Protein AF-A0A4Y7RSH8-F1 (afdb_monomer_lite)

Sequence (122 aa):
LQKGAASARADDTKSLKGTVLDWLVPANGAPLNPPLSRNVKVNHGFNHERTGFLLCPAELDWNDEQIKKQLRGKEIVVAGSNWPIFVYQNEKFDPECPWKGLFRNQLLILAYKHIFTSPSSV

Organism: Coprinellus micaceus (NCBI:txid71717)

Structure (mmCIF, N/CA/C/O backbone):
data_AF-A0A4Y7RSH8-F1
#
_entry.id   AF-A0A4Y7RSH8-F1
#
loop_
_atom_site.group_PDB
_atom_site.id
_atom_site.type_symbol
_atom_site.label_atom_id
_atom_site.label_alt_id
_atom_site.label_comp_id
_atom_site.label_asym_id
_atom_site.label_entity_id
_atom_site.label_seq_id
_atom_site.pdbx_PDB_ins_code
_atom_site.Cartn_x
_atom_site.Cartn_y
_atom_site.Cartn_z
_atom_site.occupancy
_atom_site.B_iso_or_equiv
_atom_site.auth_seq_id
_atom_site.auth_comp_id
_atom_site.auth_asym_id
_atom_site.auth_atom_id
_atom_site.pdbx_PDB_model_num
ATOM 1 N N . LEU A 1 1 ? 30.847 -5.631 1.210 1.00 69.00 1 LEU A N 1
ATOM 2 C CA . LEU A 1 1 ? 29.506 -6.268 1.223 1.00 69.00 1 LEU A CA 1
ATOM 3 C C . LEU A 1 1 ? 28.386 -5.274 1.546 1.00 69.00 1 LEU A C 1
ATOM 5 O O . LEU A 1 1 ? 27.531 -5.077 0.695 1.00 69.00 1 LEU A O 1
ATOM 9 N N . GLN A 1 2 ? 28.421 -4.572 2.688 1.00 86.12 2 GLN A N 1
ATOM 10 C CA . GLN A 1 2 ? 27.353 -3.633 3.095 1.00 86.12 2 GLN A CA 1
ATOM 11 C C . GLN A 1 2 ? 27.052 -2.515 2.075 1.00 86.12 2 GLN A C 1
ATOM 13 O O . GLN A 1 2 ? 25.891 -2.247 1.786 1.00 86.12 2 GLN A O 1
ATOM 18 N N . LYS A 1 3 ? 28.085 -1.913 1.463 1.00 88.62 3 LYS A N 1
ATOM 19 C CA . LYS A 1 3 ? 27.912 -0.853 0.450 1.00 88.62 3 LYS A CA 1
ATOM 20 C C . LYS A 1 3 ? 27.134 -1.330 -0.783 1.00 88.62 3 LYS A C 1
ATOM 22 O O . LYS A 1 3 ? 26.230 -0.637 -1.223 1.00 88.62 3 LYS A O 1
ATOM 27 N N . GLY A 1 4 ? 27.449 -2.520 -1.300 1.00 87.94 4 GLY A N 1
ATOM 28 C CA . GLY A 1 4 ? 26.749 -3.091 -2.457 1.00 87.94 4 GLY A CA 1
ATOM 29 C C . GLY A 1 4 ? 25.278 -3.388 -2.156 1.00 87.94 4 GLY A C 1
ATOM 30 O O . GLY A 1 4 ? 24.411 -3.020 -2.938 1.00 87.94 4 GLY A O 1
ATOM 31 N N . ALA A 1 5 ? 24.989 -3.963 -0.983 1.00 87.50 5 ALA A N 1
ATOM 32 C CA . ALA A 1 5 ? 23.616 -4.220 -0.547 1.00 87.50 5 ALA A CA 1
ATOM 33 C C . ALA A 1 5 ? 22.804 -2.925 -0.358 1.00 87.50 5 ALA A C 1
ATOM 35 O O . ALA A 1 5 ? 21.634 -2.869 -0.728 1.00 87.50 5 ALA A O 1
ATOM 36 N N . ALA A 1 6 ? 23.420 -1.876 0.193 1.00 90.25 6 ALA A N 1
ATOM 37 C CA . ALA A 1 6 ? 22.782 -0.570 0.332 1.00 90.25 6 ALA A CA 1
ATOM 38 C C . ALA A 1 6 ? 22.496 0.082 -1.032 1.00 90.25 6 ALA A C 1
ATOM 40 O O . ALA A 1 6 ? 21.402 0.608 -1.227 1.00 90.25 6 ALA A O 1
ATOM 41 N N . SER A 1 7 ? 23.442 0.010 -1.977 1.00 89.88 7 SER A N 1
ATOM 42 C CA . SER A 1 7 ? 23.257 0.517 -3.343 1.00 89.88 7 SER A CA 1
ATOM 43 C C . SER A 1 7 ? 22.116 -0.196 -4.071 1.00 89.88 7 SER A C 1
ATOM 45 O O . SER A 1 7 ? 21.227 0.482 -4.572 1.00 89.88 7 SER A O 1
ATOM 47 N N . ALA A 1 8 ? 22.074 -1.533 -4.039 1.00 88.19 8 ALA A N 1
ATOM 48 C CA . ALA A 1 8 ? 20.997 -2.303 -4.668 1.00 88.19 8 ALA A CA 1
ATOM 49 C C . ALA A 1 8 ? 19.613 -1.916 -4.113 1.00 88.19 8 ALA A C 1
ATOM 51 O O . ALA A 1 8 ? 18.718 -1.556 -4.869 1.00 88.19 8 ALA A O 1
ATOM 52 N N . ARG A 1 9 ? 19.465 -1.850 -2.779 1.00 88.06 9 ARG A N 1
ATOM 53 C CA . ARG A 1 9 ? 18.206 -1.421 -2.136 1.00 88.06 9 ARG A CA 1
ATOM 54 C C . ARG A 1 9 ? 17.776 -0.013 -2.552 1.00 88.06 9 ARG A C 1
ATOM 56 O O . ARG A 1 9 ? 16.579 0.248 -2.693 1.00 88.06 9 ARG A O 1
ATOM 63 N N . ALA A 1 10 ? 18.731 0.907 -2.690 1.00 89.81 10 ALA A N 1
ATOM 64 C CA . ALA A 1 10 ? 18.450 2.277 -3.103 1.00 89.81 10 ALA A CA 1
ATOM 65 C C . ALA A 1 10 ? 17.946 2.334 -4.553 1.00 89.81 10 ALA A C 1
ATOM 67 O O . ALA A 1 10 ? 16.958 3.022 -4.819 1.00 89.81 10 ALA A O 1
ATOM 68 N N . ASP A 1 11 ? 18.572 1.580 -5.458 1.00 89.88 11 ASP A N 1
ATOM 69 C CA . ASP A 1 11 ? 18.169 1.487 -6.863 1.00 89.88 11 ASP A CA 1
ATOM 70 C C . ASP A 1 11 ? 16.794 0.815 -7.023 1.00 89.88 11 ASP A C 1
ATOM 72 O O . ASP A 1 11 ? 15.926 1.344 -7.730 1.00 89.88 11 ASP A O 1
ATOM 76 N N . ASP A 1 12 ? 16.535 -0.268 -6.283 1.00 89.75 12 ASP A N 1
ATOM 77 C CA . ASP A 1 12 ? 15.233 -0.947 -6.250 1.00 89.75 12 ASP A CA 1
ATOM 78 C C . ASP A 1 12 ? 14.130 0.005 -5.773 1.00 89.75 12 ASP A C 1
ATOM 80 O O . ASP A 1 12 ? 13.115 0.201 -6.443 1.00 89.75 12 ASP A O 1
ATOM 84 N N . THR A 1 13 ? 14.353 0.687 -4.645 1.00 88.56 13 THR A N 1
ATOM 85 C CA . THR A 1 13 ? 13.377 1.635 -4.082 1.00 88.56 13 THR A CA 1
ATOM 86 C C . THR A 1 13 ? 13.121 2.804 -5.035 1.00 88.56 13 THR A C 1
ATOM 88 O O . THR A 1 13 ? 11.982 3.258 -5.188 1.00 88.56 13 THR A O 1
ATOM 91 N N . LYS A 1 14 ? 14.174 3.305 -5.695 1.00 89.00 14 LYS A N 1
ATOM 92 C CA . LYS A 1 14 ? 14.080 4.404 -6.661 1.00 89.00 14 LYS A CA 1
ATOM 93 C C . LYS A 1 14 ? 13.263 4.004 -7.888 1.00 89.00 14 LYS A C 1
ATOM 95 O O . LYS A 1 14 ? 12.422 4.791 -8.322 1.00 89.00 14 LYS A O 1
ATOM 100 N N . SER A 1 15 ? 13.492 2.810 -8.432 1.00 88.94 15 SER A N 1
ATOM 101 C CA . SER A 1 15 ? 12.799 2.328 -9.632 1.00 88.94 15 SER A CA 1
ATOM 102 C C . SER A 1 15 ? 11.347 1.912 -9.352 1.00 88.94 15 SER A C 1
ATOM 104 O O . SER A 1 15 ? 10.459 2.212 -10.154 1.00 88.94 15 SER A O 1
ATOM 106 N N . LEU A 1 16 ? 11.063 1.327 -8.183 1.00 89.62 16 LEU A N 1
ATOM 107 C CA . LEU A 1 16 ? 9.702 0.965 -7.766 1.00 89.62 16 LEU A CA 1
ATOM 108 C C . LEU A 1 16 ? 8.806 2.181 -7.533 1.00 89.62 16 LEU A C 1
ATOM 110 O O . LEU A 1 16 ? 7.625 2.147 -7.872 1.00 89.62 16 LEU A O 1
ATOM 114 N N . LYS A 1 17 ? 9.353 3.272 -6.977 1.00 86.12 17 LYS A N 1
ATOM 115 C CA . LYS A 1 17 ? 8.581 4.471 -6.600 1.00 86.12 17 LYS A CA 1
ATOM 116 C C . LYS A 1 17 ? 7.696 4.999 -7.736 1.00 86.12 17 LYS A C 1
ATOM 118 O O . LYS A 1 17 ? 6.573 5.423 -7.478 1.00 86.12 17 LYS A O 1
ATOM 123 N N . GLY A 1 18 ? 8.222 5.044 -8.959 1.00 85.00 18 GLY A N 1
ATOM 124 C CA . GLY A 1 18 ? 7.481 5.534 -10.123 1.00 85.00 18 GLY A CA 1
ATOM 125 C C . GLY A 1 18 ? 6.537 4.478 -10.685 1.00 85.00 18 GLY A C 1
ATOM 126 O O . GLY A 1 18 ? 5.357 4.753 -10.876 1.00 85.00 18 GLY A O 1
ATOM 127 N N . THR A 1 19 ? 7.065 3.273 -10.891 1.00 89.38 19 THR A N 1
ATOM 128 C CA . THR A 1 19 ? 6.374 2.166 -11.563 1.00 89.38 19 THR A CA 1
ATOM 129 C C . THR A 1 19 ? 5.151 1.685 -10.784 1.00 89.38 19 THR A C 1
ATOM 131 O O . THR A 1 19 ? 4.139 1.338 -11.383 1.00 89.38 19 THR A O 1
ATOM 134 N N . VAL A 1 20 ? 5.184 1.741 -9.445 1.00 90.62 20 VAL A N 1
ATOM 135 C CA . VAL A 1 20 ? 4.038 1.315 -8.630 1.00 90.62 20 VAL A CA 1
ATOM 136 C C . VAL A 1 20 ? 2.778 2.118 -8.947 1.00 90.62 20 VAL A C 1
ATOM 138 O O . VAL A 1 20 ? 1.698 1.544 -8.944 1.00 90.62 20 VAL A O 1
ATOM 141 N N . LEU A 1 21 ? 2.898 3.413 -9.273 1.00 89.94 21 LEU A N 1
ATOM 142 C CA . LEU A 1 21 ? 1.746 4.247 -9.632 1.00 89.94 21 LEU A CA 1
ATOM 143 C C . LEU A 1 21 ? 1.093 3.784 -10.935 1.00 89.94 21 LEU A C 1
ATOM 145 O O . LEU A 1 21 ? -0.128 3.850 -11.047 1.00 89.94 21 LEU A O 1
ATOM 149 N N . ASP A 1 22 ? 1.892 3.279 -11.875 1.00 88.06 22 ASP A N 1
ATOM 150 C CA . ASP A 1 22 ? 1.388 2.716 -13.127 1.00 88.06 22 ASP A CA 1
ATOM 151 C C . ASP A 1 22 ? 0.627 1.412 -12.855 1.00 88.06 22 ASP A C 1
ATOM 153 O O . ASP A 1 22 ? -0.411 1.170 -13.456 1.00 88.06 22 ASP A O 1
ATOM 157 N N . TRP A 1 23 ? 1.077 0.607 -11.886 1.00 90.88 23 TRP A N 1
ATOM 158 C CA . TRP A 1 23 ? 0.387 -0.623 -11.478 1.00 90.88 23 TRP A CA 1
ATOM 159 C C . TRP A 1 23 ? -0.900 -0.380 -10.685 1.00 90.88 23 TRP A C 1
ATOM 161 O O . TRP A 1 23 ? -1.756 -1.263 -10.625 1.00 90.88 23 TRP A O 1
ATOM 171 N N . LEU A 1 24 ? -1.054 0.794 -10.061 1.00 90.19 24 LEU A N 1
ATOM 172 C CA . LEU A 1 24 ? -2.292 1.151 -9.360 1.00 90.19 24 LEU A CA 1
ATOM 173 C C . LEU A 1 24 ? -3.454 1.413 -10.319 1.00 90.19 24 LEU A C 1
ATOM 175 O O . LEU A 1 24 ? -4.607 1.335 -9.887 1.00 90.19 24 LEU A O 1
ATOM 179 N N . VAL A 1 25 ? -3.153 1.734 -11.579 1.00 83.50 25 VAL A N 1
ATOM 180 C CA . VAL A 1 25 ? -4.129 1.921 -12.650 1.00 83.50 25 VAL A CA 1
ATOM 181 C C . VAL A 1 25 ? -4.202 0.617 -13.445 1.00 83.50 25 VAL A C 1
ATOM 183 O O . VAL A 1 25 ? -3.243 0.263 -14.129 1.00 83.50 25 VAL A O 1
ATOM 186 N N . PRO A 1 26 ? -5.314 -0.134 -13.382 1.00 67.88 26 PRO A N 1
ATOM 187 C CA . PRO A 1 26 ? -5.491 -1.293 -14.247 1.00 67.88 26 PRO A CA 1
ATOM 188 C C . PRO A 1 26 ? -5.381 -0.870 -15.717 1.00 67.88 26 PRO A C 1
ATOM 190 O O . PRO A 1 26 ? -5.835 0.216 -16.068 1.00 67.88 26 PRO A O 1
ATOM 193 N N . ALA A 1 27 ? -4.878 -1.744 -16.595 1.00 66.19 27 ALA A N 1
ATOM 194 C CA . ALA A 1 27 ? -4.727 -1.441 -18.027 1.00 66.19 27 ALA A CA 1
ATOM 195 C C . ALA A 1 27 ? -6.030 -0.951 -18.704 1.00 66.19 27 ALA A C 1
ATOM 197 O O . ALA A 1 27 ? -5.972 -0.182 -19.656 1.00 66.19 27 ALA A O 1
ATOM 198 N N . ASN A 1 28 ? -7.191 -1.351 -18.165 1.00 70.25 28 ASN A N 1
ATOM 199 C CA . ASN A 1 28 ? -8.528 -0.948 -18.620 1.00 70.25 28 ASN A CA 1
ATOM 200 C C . ASN A 1 28 ? -9.324 -0.176 -17.544 1.00 70.25 28 ASN A C 1
ATOM 202 O O . ASN A 1 28 ? -10.548 -0.082 -17.621 1.00 70.25 28 ASN A O 1
ATOM 206 N N . GLY A 1 29 ? -8.659 0.290 -16.487 1.00 71.75 29 GLY A N 1
ATOM 207 C CA . GLY A 1 29 ? -9.286 0.994 -15.373 1.00 71.75 29 GLY A CA 1
ATOM 208 C C . GLY A 1 29 ? -9.362 2.500 -15.603 1.00 71.75 29 GLY A C 1
ATOM 209 O O . GLY A 1 29 ? -8.643 3.061 -16.429 1.00 71.75 29 GLY A O 1
ATOM 210 N N . ALA A 1 30 ? -10.217 3.171 -14.831 1.00 79.56 30 ALA A N 1
ATOM 211 C CA . ALA A 1 30 ? -10.191 4.626 -14.770 1.00 79.56 30 ALA A CA 1
ATOM 212 C C . ALA A 1 30 ? -8.834 5.103 -14.208 1.00 79.56 30 ALA A C 1
ATOM 214 O O . ALA A 1 30 ? -8.286 4.457 -13.305 1.00 79.56 30 ALA A O 1
ATOM 215 N N . PRO A 1 31 ? -8.286 6.223 -14.712 1.00 85.00 31 PRO A N 1
ATOM 216 C CA . PRO A 1 31 ? -7.071 6.801 -14.157 1.00 85.00 31 PRO A CA 1
ATOM 217 C C . PRO A 1 31 ? -7.272 7.187 -12.685 1.00 85.00 31 PRO A C 1
ATOM 219 O O . PRO A 1 31 ? -8.396 7.424 -12.236 1.00 85.00 31 PRO A O 1
ATOM 222 N N . LEU A 1 32 ? -6.168 7.288 -11.936 1.00 89.19 32 LEU A N 1
ATOM 223 C CA . LEU A 1 32 ? -6.209 7.818 -10.572 1.00 89.19 32 LEU A CA 1
ATOM 224 C C . LEU A 1 32 ? -6.819 9.220 -10.577 1.00 89.19 32 LEU A C 1
ATOM 226 O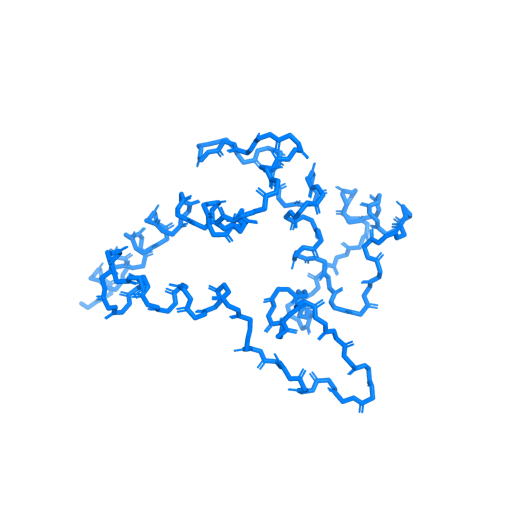 O . LEU A 1 32 ? -6.431 10.072 -11.380 1.00 89.19 32 LEU A O 1
ATOM 230 N N . ASN A 1 33 ? -7.751 9.448 -9.658 1.00 87.06 33 ASN A N 1
ATOM 231 C CA . ASN A 1 33 ? -8.398 10.732 -9.478 1.00 87.06 33 ASN A CA 1
ATOM 232 C C . ASN A 1 33 ? -8.281 11.178 -8.008 1.00 87.06 33 ASN A C 1
ATOM 234 O O . ASN A 1 33 ? -8.864 10.520 -7.142 1.00 87.06 33 ASN A O 1
ATOM 238 N N . PRO A 1 34 ? -7.573 12.286 -7.720 1.00 91.19 34 PRO A N 1
ATOM 239 C CA . PRO A 1 34 ? -6.766 13.078 -8.655 1.00 91.19 34 PRO A CA 1
ATOM 240 C C . PRO A 1 34 ? -5.511 12.320 -9.143 1.00 91.19 34 PRO A C 1
ATOM 242 O O . PRO A 1 34 ? -5.033 11.421 -8.451 1.00 91.19 34 PRO A O 1
ATOM 245 N N . PRO A 1 35 ? -4.917 12.688 -10.294 1.00 90.44 35 PRO A N 1
ATOM 246 C CA . PRO A 1 35 ? -3.664 12.089 -10.743 1.00 90.44 35 PRO A CA 1
ATOM 247 C C . PRO A 1 35 ? -2.545 12.242 -9.703 1.00 90.44 35 PRO A C 1
ATOM 249 O O . PRO A 1 35 ? -2.346 13.319 -9.133 1.00 90.44 35 PRO A O 1
ATOM 252 N N . LEU A 1 36 ? -1.776 11.174 -9.482 1.00 90.81 36 LEU A N 1
ATOM 253 C CA . LEU A 1 36 ? -0.644 11.179 -8.555 1.00 90.81 36 LEU A CA 1
ATOM 254 C C . LEU A 1 36 ? 0.674 11.472 -9.277 1.00 90.81 36 LEU A C 1
ATOM 256 O O . LEU A 1 36 ? 1.014 10.852 -10.284 1.00 90.81 36 LEU A O 1
ATOM 260 N N . SER A 1 37 ? 1.453 12.408 -8.733 1.00 89.19 37 SER A N 1
ATOM 261 C CA . SER A 1 37 ? 2.775 12.737 -9.263 1.00 89.19 37 SER A CA 1
ATOM 262 C C . SER A 1 37 ? 3.816 11.724 -8.796 1.00 89.19 37 SER A C 1
ATOM 264 O O . SER A 1 37 ? 4.005 11.500 -7.604 1.00 89.19 37 SER A O 1
ATOM 266 N N . ARG A 1 38 ? 4.622 11.204 -9.726 1.00 87.50 38 ARG A N 1
ATOM 267 C CA . ARG A 1 38 ? 5.763 10.321 -9.406 1.00 87.50 38 ARG A CA 1
ATOM 268 C C . ARG A 1 38 ? 6.785 10.973 -8.462 1.00 87.50 38 ARG A C 1
ATOM 270 O O . ARG A 1 38 ? 7.525 10.282 -7.755 1.00 87.50 38 ARG A O 1
ATOM 277 N N . ASN A 1 39 ? 6.840 12.306 -8.429 1.00 85.75 39 ASN A N 1
ATOM 278 C CA . ASN A 1 39 ? 7.859 13.058 -7.699 1.00 85.75 39 ASN A CA 1
ATOM 279 C C . ASN A 1 39 ? 7.346 13.747 -6.431 1.00 85.75 39 ASN A C 1
ATOM 281 O O . ASN A 1 39 ? 8.152 13.976 -5.530 1.00 85.75 39 ASN A O 1
ATOM 285 N N . VAL A 1 40 ? 6.039 13.990 -6.304 1.00 85.69 40 VAL A N 1
ATOM 286 C CA . VAL A 1 40 ? 5.448 14.724 -5.175 1.00 85.69 40 VAL A CA 1
ATOM 287 C C . VAL A 1 40 ? 4.585 13.790 -4.331 1.00 85.69 40 VAL A C 1
ATOM 289 O O . VAL A 1 40 ? 3.563 13.311 -4.793 1.00 85.69 40 VAL A O 1
ATOM 292 N N . LYS A 1 41 ? 4.970 13.561 -3.070 1.00 85.75 41 LYS A N 1
ATOM 293 C CA . LYS A 1 41 ? 4.306 12.584 -2.185 1.00 85.75 41 LYS A CA 1
ATOM 294 C C . LYS A 1 41 ? 3.179 13.154 -1.315 1.00 85.75 41 LYS A C 1
ATOM 296 O O . LYS A 1 41 ? 2.553 12.391 -0.590 1.00 85.75 41 LYS A O 1
ATOM 301 N N . VAL A 1 42 ? 2.932 14.467 -1.342 1.00 89.19 42 VAL A N 1
ATOM 302 C CA . VAL A 1 42 ? 1.998 15.132 -0.405 1.00 89.19 42 VAL A CA 1
ATOM 303 C C . VAL A 1 42 ? 0.573 14.575 -0.490 1.00 89.19 42 VAL A C 1
ATOM 305 O O . VAL A 1 42 ? -0.079 14.381 0.532 1.00 89.19 42 VAL A O 1
ATOM 308 N N . ASN A 1 43 ? 0.145 14.219 -1.701 1.00 89.69 43 ASN A N 1
ATOM 309 C CA . ASN A 1 43 ? -1.179 13.668 -1.972 1.00 89.69 43 ASN A CA 1
ATOM 310 C C . ASN A 1 43 ? -1.187 12.132 -1.978 1.00 89.69 43 ASN A C 1
ATOM 312 O O . ASN A 1 43 ? -2.141 11.543 -2.452 1.00 89.69 43 ASN A O 1
ATOM 316 N N . HIS A 1 44 ? -0.122 11.456 -1.536 1.00 91.31 44 HIS A N 1
ATOM 317 C CA . HIS A 1 44 ? -0.061 9.989 -1.524 1.00 91.31 44 HIS A CA 1
ATOM 318 C C . HIS A 1 44 ? -0.532 9.435 -0.173 1.00 91.31 44 HIS A C 1
ATOM 320 O O . HIS A 1 44 ? -0.805 10.172 0.776 1.00 91.31 44 HIS A O 1
ATOM 326 N N . GLY A 1 45 ? -0.582 8.108 -0.068 1.00 93.06 45 GLY A N 1
ATOM 327 C CA . GLY A 1 45 ? -0.970 7.419 1.159 1.00 93.06 45 GLY A CA 1
ATOM 328 C C . GLY A 1 45 ? -2.414 7.738 1.539 1.00 93.06 45 GLY A C 1
ATOM 329 O O . GLY A 1 45 ? -3.273 7.758 0.660 1.00 93.06 45 GLY A O 1
ATOM 330 N N . PHE A 1 46 ? -2.681 8.025 2.816 1.00 94.88 46 PHE A N 1
ATOM 331 C CA . PHE A 1 46 ? -4.039 8.291 3.313 1.00 94.88 46 PHE A CA 1
ATOM 332 C C . PHE A 1 46 ? -4.686 9.573 2.759 1.00 94.88 46 PHE A C 1
ATOM 334 O O . PHE A 1 46 ? -5.897 9.741 2.880 1.00 94.88 46 PHE A O 1
ATOM 341 N N . ASN A 1 47 ? -3.923 10.453 2.102 1.00 94.31 47 ASN A N 1
ATOM 342 C CA . ASN A 1 47 ? -4.446 11.681 1.490 1.00 94.31 47 ASN A CA 1
ATOM 343 C C . ASN A 1 47 ? -5.103 11.466 0.114 1.00 94.31 47 ASN A C 1
ATOM 345 O O . ASN A 1 47 ? -5.641 12.413 -0.449 1.00 94.31 47 ASN A O 1
ATOM 349 N N . HIS A 1 48 ? -5.079 10.248 -0.431 1.00 94.81 48 HIS A N 1
ATOM 350 C CA . HIS A 1 48 ? -5.712 9.918 -1.709 1.00 94.81 48 HIS A CA 1
ATOM 351 C C . HIS A 1 48 ? -6.495 8.617 -1.593 1.00 94.81 48 HIS A C 1
ATOM 353 O O . HIS A 1 48 ? -6.010 7.657 -1.006 1.00 94.81 48 HIS A O 1
ATOM 359 N N . GLU A 1 49 ? -7.681 8.556 -2.201 1.00 94.31 49 GLU A N 1
ATOM 360 C CA . GLU A 1 49 ? -8.622 7.439 -2.032 1.00 94.31 49 GLU A CA 1
ATOM 361 C C . GLU A 1 49 ? -8.005 6.075 -2.370 1.00 94.31 49 GLU A C 1
ATOM 363 O O . GLU A 1 49 ? -7.976 5.193 -1.520 1.00 94.31 49 GLU A O 1
ATOM 368 N N . ARG A 1 50 ? -7.411 5.904 -3.561 1.00 94.12 50 ARG A N 1
ATOM 369 C CA . ARG A 1 50 ? -6.802 4.616 -3.952 1.00 94.12 50 ARG A CA 1
ATOM 370 C C . ARG A 1 50 ? -5.636 4.187 -3.053 1.00 94.12 50 ARG A C 1
ATOM 372 O O . ARG A 1 50 ? -5.611 3.053 -2.593 1.00 94.12 50 ARG A O 1
ATOM 379 N N . THR A 1 51 ? -4.645 5.052 -2.820 1.00 94.88 51 THR A N 1
ATOM 380 C CA . THR A 1 51 ? -3.480 4.695 -1.991 1.00 94.88 51 THR A CA 1
ATOM 381 C C . THR A 1 51 ? -3.835 4.566 -0.517 1.00 94.88 51 THR A C 1
ATOM 383 O O . THR A 1 51 ? -3.231 3.757 0.177 1.00 94.88 51 THR A O 1
ATOM 386 N N . GLY A 1 52 ? -4.802 5.347 -0.044 1.00 95.44 52 GLY A N 1
ATOM 387 C CA . GLY A 1 52 ? -5.297 5.297 1.322 1.00 95.44 52 GLY A CA 1
ATOM 388 C C . GLY A 1 52 ? -6.031 3.995 1.584 1.00 95.44 52 GLY A C 1
ATOM 389 O O . GLY A 1 52 ? -5.674 3.304 2.530 1.00 95.44 52 GLY A O 1
ATOM 390 N N . PHE A 1 53 ?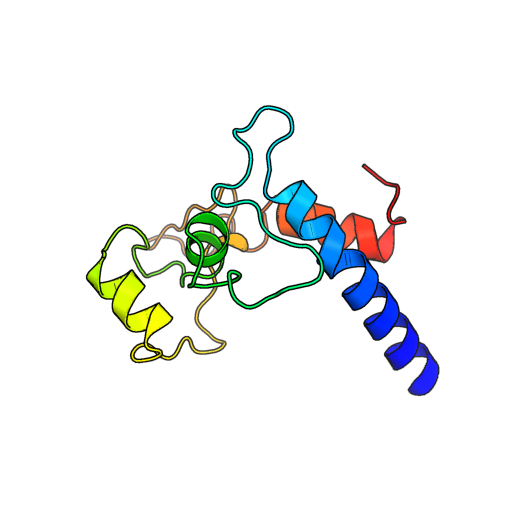 -6.928 3.605 0.672 1.00 96.00 53 PHE A N 1
ATOM 391 C CA . PHE A 1 53 ? -7.568 2.294 0.678 1.00 96.00 53 PHE A CA 1
ATOM 392 C C . PHE A 1 53 ? -6.532 1.173 0.773 1.00 96.00 53 PHE A C 1
ATOM 394 O O . PHE A 1 53 ? -6.584 0.378 1.699 1.00 96.00 53 PHE A O 1
ATOM 401 N N . LEU A 1 54 ? -5.534 1.159 -0.119 1.00 95.94 54 LEU A N 1
ATOM 402 C CA . LEU A 1 54 ? -4.512 0.107 -0.161 1.00 95.94 54 LEU A CA 1
ATOM 403 C C . LEU A 1 54 ? -3.664 0.009 1.114 1.00 95.94 54 LEU A C 1
ATOM 405 O O . LEU A 1 54 ? -3.252 -1.090 1.480 1.00 95.94 54 LEU A O 1
ATOM 409 N N . LEU A 1 55 ? -3.380 1.138 1.766 1.00 95.75 55 LEU A N 1
ATOM 410 C CA . LEU A 1 55 ? -2.607 1.190 3.009 1.00 95.75 55 LEU A CA 1
ATOM 411 C C . LEU A 1 55 ? -3.460 1.018 4.268 1.00 95.75 55 LEU A C 1
ATOM 413 O O . LEU A 1 55 ? -2.895 0.860 5.350 1.00 95.75 55 LEU A O 1
ATOM 417 N N . CYS A 1 56 ? -4.786 1.086 4.151 1.00 96.81 56 CYS A N 1
ATOM 418 C CA . CYS A 1 56 ? -5.682 0.893 5.277 1.00 96.81 56 CYS A CA 1
ATOM 419 C C . CYS A 1 56 ? -5.453 -0.507 5.862 1.00 96.81 56 CYS A C 1
ATOM 421 O O . CYS A 1 56 ? -5.372 -1.471 5.088 1.00 96.81 56 CYS A O 1
ATOM 423 N N . PRO A 1 57 ? -5.323 -0.638 7.195 1.00 96.56 57 PRO A N 1
ATOM 424 C CA . PRO A 1 57 ? -5.344 -1.937 7.853 1.00 96.56 57 PRO A CA 1
ATOM 425 C C . PRO A 1 57 ? -6.527 -2.766 7.369 1.00 96.56 57 PRO A C 1
ATOM 427 O O . PRO A 1 57 ? -7.631 -2.243 7.225 1.00 96.56 57 PRO A O 1
ATOM 430 N N . ALA A 1 58 ? -6.284 -4.045 7.118 1.00 96.06 58 ALA A N 1
ATOM 431 C CA . ALA A 1 58 ? -7.269 -4.967 6.574 1.00 96.06 58 ALA A CA 1
ATOM 432 C C . ALA A 1 58 ? -8.494 -5.148 7.488 1.00 96.06 58 ALA A C 1
ATOM 434 O O . ALA A 1 58 ? -9.574 -5.490 7.014 1.00 96.06 58 ALA A O 1
ATOM 435 N N . GLU A 1 59 ? -8.325 -4.896 8.786 1.00 94.56 59 GLU A N 1
ATOM 436 C CA . GLU A 1 59 ? -9.371 -4.975 9.803 1.00 94.56 59 GLU A CA 1
ATOM 437 C C . GLU A 1 59 ? -10.230 -3.701 9.906 1.00 94.56 59 GLU A C 1
ATOM 439 O O . GLU A 1 59 ? -11.208 -3.687 10.651 1.00 94.56 59 GLU A O 1
ATOM 444 N N . LEU A 1 60 ? -9.872 -2.625 9.195 1.00 95.69 60 LEU A N 1
ATOM 445 C CA . LEU A 1 60 ? -10.604 -1.358 9.194 1.00 95.69 60 LEU A CA 1
ATOM 446 C C . LEU A 1 60 ? -11.328 -1.145 7.861 1.00 95.69 60 LEU A C 1
ATOM 448 O O . LEU A 1 60 ? -10.812 -1.484 6.796 1.00 95.69 60 LEU A O 1
ATOM 452 N N . ASP A 1 61 ? -12.505 -0.519 7.912 1.00 95.38 61 ASP A N 1
ATOM 453 C CA . ASP A 1 61 ? -13.248 -0.160 6.705 1.00 95.38 61 ASP A CA 1
ATOM 454 C C . ASP A 1 61 ? -12.819 1.221 6.207 1.00 95.38 61 ASP A C 1
ATOM 456 O O . ASP A 1 61 ? -13.121 2.248 6.814 1.00 95.38 61 ASP A O 1
ATOM 460 N N . TRP A 1 62 ? -12.129 1.254 5.067 1.00 96.00 62 TRP A N 1
ATOM 461 C CA . TRP A 1 62 ? -11.761 2.514 4.426 1.00 96.00 62 TRP A CA 1
ATOM 462 C C . TRP A 1 62 ? -12.982 3.330 3.992 1.00 96.00 62 TRP A C 1
ATOM 464 O O . TRP A 1 62 ? -12.844 4.533 3.836 1.00 96.00 62 TRP A O 1
ATOM 474 N N . ASN A 1 63 ? -14.162 2.739 3.775 1.00 96.12 63 ASN A N 1
ATOM 475 C CA . ASN A 1 63 ? -15.356 3.501 3.391 1.00 96.12 63 ASN A CA 1
ATOM 476 C C . ASN A 1 63 ? -15.962 4.293 4.556 1.00 96.12 63 ASN A C 1
ATOM 478 O O . ASN A 1 63 ? -16.766 5.193 4.314 1.00 96.12 63 ASN A O 1
ATOM 482 N N . ASP A 1 64 ? -15.559 4.005 5.795 1.00 97.31 64 ASP A N 1
ATOM 483 C CA . ASP A 1 64 ? -15.945 4.791 6.958 1.00 97.31 64 ASP A CA 1
ATOM 484 C C . ASP A 1 64 ? -15.174 6.124 6.977 1.00 97.31 64 ASP A C 1
ATOM 486 O O . ASP A 1 64 ? -13.953 6.187 7.156 1.00 97.31 64 ASP A O 1
ATOM 490 N N . GLU A 1 65 ? -15.903 7.228 6.805 1.00 96.88 65 GLU A N 1
ATOM 491 C CA . GLU A 1 65 ? -15.346 8.583 6.809 1.00 96.88 65 GLU A CA 1
ATOM 492 C C . GLU A 1 65 ? -14.660 8.945 8.137 1.00 96.88 65 GLU A C 1
ATOM 494 O O . GLU A 1 65 ? -13.689 9.712 8.144 1.00 96.88 65 GLU A O 1
ATOM 499 N N . GLN A 1 66 ? -15.103 8.374 9.261 1.00 97.50 66 GLN A N 1
ATOM 500 C CA . GLN A 1 66 ? -14.435 8.556 10.545 1.00 97.50 66 GLN A CA 1
ATOM 501 C C . GLN A 1 66 ? -13.064 7.876 10.537 1.00 97.50 66 GLN A C 1
ATOM 503 O O . GLN A 1 66 ? -12.076 8.513 10.911 1.00 97.50 66 GLN A O 1
ATOM 508 N N . ILE A 1 67 ? -12.973 6.639 10.040 1.00 97.12 67 ILE A N 1
ATOM 509 C CA . ILE A 1 67 ? -11.701 5.918 9.895 1.00 97.12 67 ILE A CA 1
ATOM 510 C C . ILE A 1 67 ? -10.752 6.676 8.965 1.00 97.12 67 ILE A C 1
ATOM 512 O O . ILE A 1 67 ? -9.596 6.912 9.330 1.00 97.12 67 ILE A O 1
ATOM 516 N N . LYS A 1 68 ? -11.229 7.147 7.803 1.00 96.62 68 LYS A N 1
ATOM 517 C CA . LYS A 1 68 ? -10.413 7.971 6.893 1.00 96.62 68 LYS A CA 1
ATOM 518 C C . LYS A 1 68 ? -9.866 9.207 7.598 1.00 96.62 68 LYS A C 1
ATOM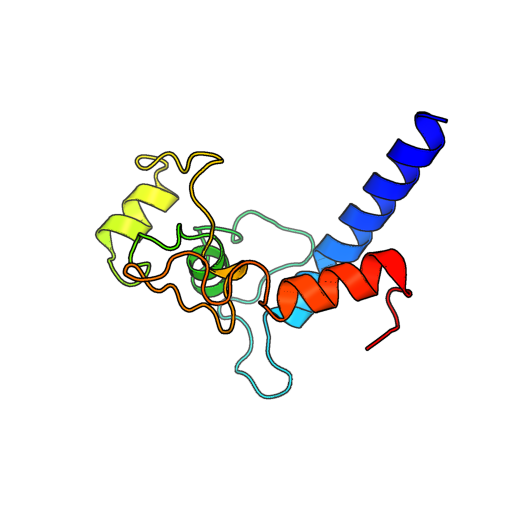 520 O O . LYS A 1 68 ? -8.676 9.510 7.481 1.00 96.62 68 LYS A O 1
ATOM 525 N N . LYS A 1 69 ? -10.720 9.935 8.326 1.00 97.06 69 LYS A N 1
ATOM 526 C CA . LYS A 1 69 ? -10.330 11.152 9.047 1.00 97.06 69 LYS A CA 1
ATOM 527 C C . LYS A 1 69 ? -9.294 10.850 10.126 1.00 97.06 69 LYS A C 1
ATOM 529 O O . LYS A 1 69 ? -8.292 11.556 10.199 1.00 97.06 69 LYS A O 1
ATOM 534 N N . GLN A 1 70 ? -9.492 9.790 10.903 1.00 97.00 70 GLN A N 1
ATOM 535 C CA . GLN A 1 70 ? -8.580 9.385 11.970 1.00 97.00 70 GLN A CA 1
ATOM 536 C C . GLN A 1 70 ? -7.221 8.921 11.432 1.00 97.00 70 GLN A C 1
ATOM 538 O O . GLN A 1 70 ? -6.186 9.296 11.983 1.00 97.00 70 GLN A O 1
ATOM 543 N N . LEU A 1 71 ? -7.190 8.174 10.323 1.00 96.06 71 LEU A N 1
ATOM 544 C CA . LEU A 1 71 ? -5.945 7.769 9.657 1.00 96.06 71 LEU A CA 1
ATOM 545 C C . LEU A 1 71 ? -5.197 8.973 9.063 1.00 96.06 71 LEU A C 1
ATOM 547 O O . LEU A 1 71 ? -3.984 9.099 9.243 1.00 96.06 71 LEU A O 1
ATOM 551 N N . ARG A 1 72 ? -5.906 9.902 8.405 1.00 94.88 72 ARG A N 1
ATOM 552 C CA . ARG A 1 72 ? -5.327 11.159 7.881 1.00 94.88 72 ARG A CA 1
ATOM 553 C C . ARG A 1 72 ? -4.798 12.055 9.005 1.00 94.88 72 ARG A C 1
ATOM 555 O O . ARG A 1 72 ? -3.716 12.626 8.879 1.00 94.88 72 ARG A O 1
ATOM 562 N N . GLY A 1 73 ? -5.547 12.145 10.103 1.00 94.69 73 GLY A N 1
ATOM 563 C CA . GLY A 1 73 ? -5.201 12.898 11.309 1.00 94.69 73 GLY A CA 1
ATOM 564 C C . GLY A 1 73 ? -4.125 12.243 12.177 1.00 94.69 73 GLY A C 1
ATOM 565 O O . GLY A 1 73 ? -3.616 12.893 13.085 1.00 94.69 73 GLY A O 1
ATOM 566 N N . LYS A 1 74 ? -3.737 10.992 11.875 1.00 91.94 74 LYS A N 1
ATOM 567 C CA . LYS A 1 74 ? -2.810 10.167 12.672 1.00 91.94 74 LYS A CA 1
ATOM 568 C C . LYS A 1 74 ? -3.304 9.895 14.100 1.00 91.94 74 LYS A C 1
ATOM 570 O O . LYS A 1 74 ? -2.498 9.677 14.999 1.00 91.94 74 LYS A O 1
ATOM 575 N N . GLU A 1 75 ? -4.619 9.904 14.298 1.00 95.31 75 GLU A N 1
ATOM 576 C CA . GLU A 1 75 ? -5.267 9.511 15.554 1.00 95.31 75 GLU A CA 1
ATOM 577 C C . GLU A 1 75 ? -5.226 7.986 15.722 1.00 95.31 75 GLU A C 1
ATOM 579 O O . GLU A 1 75 ? -4.964 7.480 16.811 1.00 95.31 75 GLU A O 1
ATOM 584 N N . ILE A 1 76 ? -5.408 7.251 14.618 1.00 93.12 76 ILE A N 1
ATOM 585 C CA . ILE A 1 76 ? -5.124 5.816 14.553 1.00 93.12 76 ILE A CA 1
ATOM 586 C C . ILE A 1 76 ? -3.649 5.633 14.195 1.00 93.12 76 ILE A C 1
ATOM 588 O O . ILE A 1 76 ? -3.199 6.015 13.111 1.00 93.12 76 ILE A O 1
ATOM 592 N N . VAL A 1 77 ? -2.901 4.999 15.097 1.00 88.94 77 VAL A N 1
ATOM 593 C CA . VAL A 1 77 ? -1.526 4.563 14.841 1.00 88.94 77 VAL A CA 1
ATOM 594 C C . VAL A 1 77 ? -1.563 3.131 14.318 1.00 88.94 77 VAL A C 1
ATOM 596 O O . VAL A 1 77 ? -1.832 2.195 15.065 1.00 88.94 77 VAL A O 1
ATOM 599 N N . VAL A 1 78 ? -1.285 2.962 13.027 1.00 88.25 78 VAL A N 1
ATOM 600 C CA . VAL A 1 78 ? -1.171 1.640 12.400 1.00 88.25 78 VAL A CA 1
ATOM 601 C C . VAL A 1 78 ? 0.127 0.980 12.867 1.00 88.25 78 VAL A C 1
ATOM 603 O O . VAL A 1 78 ? 1.218 1.453 12.540 1.00 88.25 78 VAL A O 1
ATOM 606 N N . ALA A 1 79 ? 0.023 -0.092 13.655 1.00 88.25 79 ALA A N 1
ATOM 607 C CA . ALA A 1 79 ? 1.184 -0.839 14.122 1.00 88.25 79 ALA A CA 1
ATOM 608 C C . ALA A 1 79 ? 1.738 -1.744 13.011 1.00 88.25 79 ALA A C 1
ATOM 610 O O . ALA A 1 79 ? 1.031 -2.120 12.082 1.00 88.25 79 ALA A O 1
ATOM 611 N N . GLY A 1 80 ? 3.003 -2.163 13.129 1.00 85.25 80 GLY A N 1
ATOM 612 C CA . GLY A 1 80 ? 3.620 -3.082 12.160 1.00 85.25 80 GLY A CA 1
ATOM 613 C C . GLY A 1 80 ? 2.971 -4.472 12.101 1.00 85.25 80 GLY A C 1
ATOM 614 O O . GLY A 1 80 ? 3.215 -5.214 11.157 1.00 85.25 80 GLY A O 1
ATOM 615 N N . SER A 1 81 ? 2.149 -4.822 13.094 1.00 87.69 81 SER A N 1
ATOM 616 C CA . SER A 1 81 ? 1.329 -6.037 13.111 1.00 87.69 81 SER A CA 1
ATOM 617 C C . SER A 1 81 ? 0.040 -5.915 12.296 1.00 87.69 81 SER A C 1
ATOM 619 O O . SER A 1 81 ? -0.577 -6.934 12.007 1.00 87.69 81 SER A O 1
ATOM 621 N N . ASN A 1 82 ? -0.387 -4.696 11.952 1.00 91.00 82 ASN A N 1
ATOM 622 C CA . ASN A 1 82 ? -1.576 -4.464 11.144 1.00 91.00 82 ASN A CA 1
ATOM 623 C C . ASN A 1 82 ? -1.207 -4.551 9.668 1.00 91.00 82 ASN A C 1
ATOM 625 O O . ASN A 1 82 ? -0.485 -3.702 9.136 1.00 91.00 82 ASN A O 1
ATOM 629 N N . TRP A 1 83 ? -1.711 -5.581 8.998 1.00 94.94 83 TRP A N 1
ATOM 630 C CA . TRP A 1 83 ? -1.447 -5.751 7.581 1.00 94.94 83 TRP A CA 1
ATOM 631 C C . TRP A 1 83 ? -2.309 -4.792 6.760 1.00 94.94 83 TRP A C 1
ATOM 633 O O . TRP A 1 83 ? -3.525 -4.762 6.939 1.00 94.94 83 TRP A O 1
ATOM 643 N N . PRO A 1 84 ? -1.718 -4.025 5.833 1.00 96.81 84 PRO A N 1
ATOM 644 C CA . PRO A 1 84 ? -2.492 -3.191 4.928 1.00 96.81 84 PRO A CA 1
ATOM 645 C C . PRO A 1 84 ? -3.215 -4.059 3.890 1.00 96.81 84 PRO A C 1
ATOM 647 O O . PRO A 1 84 ? -2.669 -5.066 3.438 1.00 96.81 84 PRO A O 1
ATOM 650 N N . ILE A 1 85 ? -4.414 -3.669 3.457 1.00 97.19 85 ILE A N 1
ATOM 651 C CA . ILE A 1 85 ? -5.262 -4.504 2.586 1.00 97.19 85 ILE A CA 1
ATOM 652 C C . ILE A 1 85 ? -4.579 -4.920 1.271 1.00 97.19 85 ILE A C 1
ATOM 654 O O . ILE A 1 85 ? -4.873 -5.990 0.734 1.00 97.19 85 ILE A O 1
ATOM 658 N N . PHE A 1 86 ? -3.616 -4.133 0.766 1.00 96.19 86 PHE A N 1
ATOM 659 C CA . PHE A 1 86 ? -2.901 -4.459 -0.471 1.00 96.19 86 PHE A CA 1
ATOM 660 C C . PHE A 1 86 ? -2.103 -5.764 -0.402 1.00 96.19 86 PHE A C 1
ATOM 662 O O . PHE A 1 86 ? -1.726 -6.268 -1.453 1.00 96.19 86 PHE A O 1
ATOM 669 N N . VAL A 1 87 ? -1.813 -6.327 0.777 1.00 96.88 87 VAL A N 1
ATOM 670 C CA . VAL A 1 87 ? -1.119 -7.625 0.839 1.00 96.88 87 VAL A CA 1
ATOM 671 C C . VAL A 1 87 ? -2.043 -8.791 0.491 1.00 96.88 87 VAL A C 1
ATOM 673 O O . VAL A 1 87 ? -1.564 -9.861 0.115 1.00 96.88 87 VAL A O 1
ATOM 676 N N . TYR A 1 88 ? -3.357 -8.591 0.579 1.00 97.38 88 TYR A N 1
ATOM 677 C CA . TYR A 1 88 ? -4.353 -9.626 0.353 1.00 97.38 88 TYR A CA 1
ATOM 678 C C . TYR A 1 88 ? -4.752 -9.740 -1.116 1.00 97.38 88 TYR A C 1
ATOM 680 O O . TYR A 1 88 ? -4.871 -8.750 -1.849 1.00 97.38 88 TYR A O 1
ATOM 688 N N . GLN A 1 89 ? -4.995 -10.975 -1.550 1.00 96.44 89 GLN A N 1
ATOM 689 C CA . GLN A 1 89 ? -5.499 -11.277 -2.882 1.00 96.44 89 GLN A CA 1
ATOM 690 C C . GLN A 1 89 ? -6.777 -10.483 -3.160 1.00 96.44 89 GLN A C 1
ATOM 692 O O . GLN A 1 89 ? -7.726 -10.524 -2.379 1.00 96.44 89 GLN A O 1
ATOM 697 N N . ASN A 1 90 ? -6.807 -9.788 -4.298 1.00 94.19 90 ASN A N 1
ATOM 698 C CA . ASN A 1 90 ? -7.941 -8.966 -4.727 1.00 94.19 90 ASN A CA 1
ATOM 699 C C . ASN A 1 90 ? -8.378 -7.901 -3.705 1.00 94.19 90 ASN A C 1
ATOM 701 O O . ASN A 1 90 ? -9.531 -7.487 -3.753 1.00 94.19 90 ASN A O 1
ATOM 705 N N . GLU A 1 91 ? -7.487 -7.481 -2.796 1.00 95.44 91 GLU A N 1
ATOM 706 C CA . GLU A 1 91 ? -7.787 -6.474 -1.767 1.00 95.44 91 GLU A CA 1
ATOM 707 C C . GLU A 1 91 ? -8.945 -6.916 -0.842 1.00 95.44 91 GLU A C 1
ATOM 709 O O . GLU A 1 91 ? -9.769 -6.102 -0.432 1.00 95.44 91 GLU A O 1
ATOM 714 N N . LYS A 1 92 ? -9.037 -8.223 -0.536 1.00 95.44 92 LYS A N 1
ATOM 715 C CA . LYS A 1 92 ? -10.097 -8.809 0.302 1.00 95.44 92 LYS A CA 1
ATOM 716 C C . LYS A 1 92 ? -9.538 -9.516 1.529 1.00 95.44 92 LYS A C 1
ATOM 718 O O . LYS A 1 92 ? -8.785 -10.479 1.399 1.00 95.44 92 LYS A O 1
ATOM 723 N N . PHE A 1 93 ? -9.982 -9.073 2.699 1.00 96.25 93 PHE A N 1
ATOM 724 C CA . PHE A 1 93 ? -9.681 -9.684 3.987 1.00 96.25 93 PHE A CA 1
ATOM 725 C C . PHE A 1 93 ? -10.840 -10.564 4.464 1.00 96.25 93 PHE A C 1
ATOM 727 O O . PHE A 1 93 ? -12.004 -10.222 4.261 1.00 96.25 93 PHE A O 1
ATOM 734 N N . ASP A 1 94 ? -10.513 -11.702 5.074 1.00 95.75 94 ASP A N 1
ATOM 735 C CA . ASP A 1 94 ? -11.470 -12.662 5.627 1.00 95.75 94 ASP A CA 1
ATO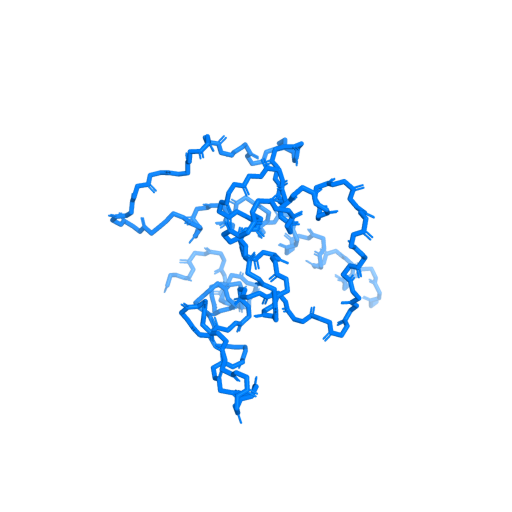M 736 C C . ASP A 1 94 ? -11.189 -12.816 7.134 1.00 95.75 94 ASP A C 1
ATOM 738 O O . ASP A 1 94 ? -10.211 -13.479 7.491 1.00 95.75 94 ASP A O 1
ATOM 742 N N . PRO A 1 95 ? -11.990 -12.196 8.024 1.00 94.06 95 PRO A N 1
ATOM 743 C CA . PRO A 1 95 ? -11.770 -12.255 9.471 1.00 94.06 95 PRO A CA 1
ATOM 744 C C . PRO A 1 95 ? -11.815 -13.676 10.049 1.00 94.06 95 PRO A C 1
ATOM 746 O O . PRO A 1 95 ? -11.110 -13.963 11.014 1.00 94.06 95 PRO A O 1
ATOM 749 N N . GLU A 1 96 ? -12.589 -14.576 9.435 1.00 96.62 96 GLU A N 1
ATOM 750 C CA . GLU A 1 96 ? -12.703 -15.980 9.853 1.00 96.62 96 GLU A CA 1
ATOM 751 C C . GLU A 1 96 ? -11.485 -16.804 9.411 1.00 96.62 96 GLU A C 1
ATOM 753 O O . GLU A 1 96 ? -11.153 -17.834 10.002 1.00 96.62 96 GLU A O 1
ATOM 758 N N . CYS A 1 97 ? -10.787 -16.355 8.363 1.00 96.00 97 CYS A N 1
ATOM 759 C CA . CYS A 1 97 ? -9.569 -16.986 7.871 1.00 96.00 97 CYS A CA 1
ATOM 760 C C . CYS A 1 97 ? -8.513 -15.941 7.459 1.00 96.00 97 CYS A C 1
ATOM 762 O O . CYS A 1 97 ? -8.253 -15.774 6.263 1.00 96.00 97 CYS A O 1
ATOM 764 N N . PRO A 1 98 ? -7.825 -15.289 8.420 1.00 93.81 98 PRO A N 1
ATOM 765 C CA . PRO A 1 98 ? -6.901 -14.180 8.139 1.00 93.81 98 PRO A CA 1
ATOM 766 C C . PRO A 1 98 ? -5.718 -14.531 7.229 1.00 93.81 98 PRO A C 1
ATOM 768 O O . PRO A 1 98 ? -5.062 -13.658 6.682 1.00 93.81 98 PRO A O 1
ATOM 771 N N . TRP A 1 99 ? -5.407 -15.813 7.048 1.00 95.06 99 TRP A N 1
ATOM 772 C CA . TRP A 1 99 ? -4.325 -16.269 6.168 1.00 95.06 99 TRP A CA 1
ATOM 773 C C . TRP A 1 99 ? -4.753 -16.374 4.701 1.00 95.06 99 TRP A C 1
ATOM 775 O O . TRP A 1 99 ? -3.917 -16.483 3.798 1.00 95.06 99 TRP A O 1
ATOM 785 N N . LYS A 1 100 ? -6.061 -16.377 4.440 1.00 96.69 100 LYS A N 1
ATOM 786 C CA . LYS A 1 100 ? -6.620 -16.557 3.107 1.00 96.69 100 LYS A CA 1
ATOM 787 C C . LYS A 1 100 ? -6.235 -15.384 2.219 1.00 96.69 100 LYS A C 1
ATOM 789 O O . LYS A 1 100 ? -6.571 -14.237 2.478 1.00 96.69 100 LYS A O 1
ATOM 794 N N . GLY A 1 101 ? -5.517 -15.686 1.141 1.00 95.44 101 GLY A N 1
ATOM 795 C CA . GLY A 1 101 ? -5.076 -14.666 0.193 1.00 95.44 101 GLY A CA 1
ATOM 796 C C . GLY A 1 101 ? -3.945 -13.767 0.703 1.00 95.44 101 GLY A C 1
ATOM 797 O O . GLY A 1 101 ? -3.544 -12.871 -0.037 1.00 95.44 101 GLY A O 1
ATOM 798 N N . LEU A 1 102 ? -3.402 -13.995 1.904 1.00 96.69 102 LEU A N 1
ATOM 799 C CA . LEU A 1 102 ? -2.296 -13.206 2.447 1.00 96.69 102 LEU A CA 1
ATOM 800 C C . LEU A 1 102 ? -1.048 -13.320 1.553 1.00 96.69 102 LEU A C 1
ATOM 802 O O . LEU A 1 102 ? -0.662 -14.413 1.139 1.00 96.69 102 LEU A O 1
ATOM 806 N N . PHE A 1 103 ? -0.430 -12.178 1.252 1.00 95.81 103 PHE A N 1
ATOM 807 C CA . PHE A 1 103 ? 0.709 -12.013 0.340 1.00 95.81 103 PHE A CA 1
ATOM 808 C C . PHE A 1 103 ? 0.487 -12.519 -1.096 1.00 95.81 103 PHE A C 1
ATOM 810 O O . PHE A 1 103 ? 1.436 -12.892 -1.785 1.00 95.81 103 PHE A O 1
ATOM 817 N N . ARG A 1 104 ? -0.763 -12.511 -1.578 1.00 95.81 104 ARG A N 1
ATOM 818 C CA . ARG A 1 104 ? -1.130 -12.964 -2.937 1.00 95.81 104 ARG A CA 1
ATOM 819 C C . ARG A 1 104 ? -1.704 -11.865 -3.831 1.00 95.81 104 ARG A C 1
ATOM 821 O O . ARG A 1 104 ? -2.305 -12.157 -4.863 1.00 95.81 104 ARG A O 1
ATOM 828 N N . ASN A 1 105 ? -1.558 -10.601 -3.447 1.00 96.00 105 ASN A N 1
ATOM 829 C CA . ASN A 1 105 ? -1.958 -9.490 -4.302 1.00 96.00 105 ASN A CA 1
ATOM 830 C C . ASN A 1 105 ? -1.032 -9.342 -5.521 1.00 96.00 105 ASN A C 1
ATOM 832 O O . ASN A 1 105 ? 0.182 -9.528 -5.419 1.00 96.00 105 ASN A O 1
ATOM 836 N N . GLN A 1 106 ? -1.595 -8.929 -6.658 1.00 93.81 106 GLN A N 1
ATOM 837 C CA . GLN A 1 106 ? -0.850 -8.694 -7.895 1.00 93.81 106 GLN A CA 1
ATOM 838 C C . GLN A 1 106 ? 0.279 -7.665 -7.728 1.00 93.81 106 GLN A C 1
ATOM 840 O O . GLN A 1 106 ? 1.340 -7.833 -8.324 1.00 93.81 106 GLN A O 1
ATOM 845 N N . LEU A 1 107 ? 0.100 -6.636 -6.893 1.00 94.31 107 LEU A N 1
ATOM 846 C CA . LEU A 1 107 ? 1.131 -5.625 -6.635 1.00 94.31 107 LEU A CA 1
ATOM 847 C C . LEU A 1 107 ? 2.415 -6.238 -6.065 1.00 94.31 107 LEU A C 1
ATOM 849 O O . LEU A 1 107 ? 3.509 -5.816 -6.433 1.00 94.31 107 LEU A O 1
ATOM 853 N N . LEU A 1 108 ? 2.295 -7.259 -5.210 1.00 95.12 108 LEU A N 1
ATOM 854 C CA . LEU A 1 108 ? 3.449 -7.963 -4.646 1.00 95.12 108 LEU A CA 1
ATOM 855 C C . LEU A 1 108 ? 4.178 -8.789 -5.709 1.00 95.12 108 LEU A C 1
ATOM 857 O O . LEU A 1 108 ? 5.407 -8.807 -5.741 1.00 95.12 108 LEU A O 1
ATOM 861 N N . ILE A 1 109 ? 3.425 -9.426 -6.609 1.00 92.75 109 ILE A N 1
ATOM 862 C CA . ILE A 1 109 ? 3.977 -10.206 -7.723 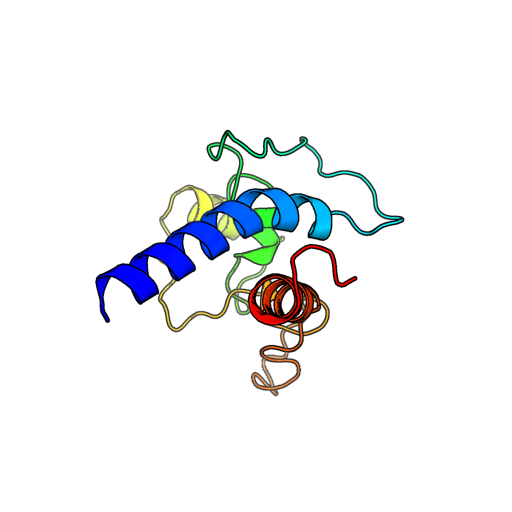1.00 92.75 109 ILE A CA 1
ATOM 863 C C . ILE A 1 109 ? 4.731 -9.284 -8.691 1.00 92.75 109 ILE A C 1
ATOM 865 O O . ILE A 1 109 ? 5.858 -9.592 -9.077 1.00 92.75 109 ILE A O 1
ATOM 869 N N . LEU A 1 110 ? 4.142 -8.139 -9.049 1.00 92.75 110 LEU A N 1
ATOM 870 C CA . LEU A 1 110 ? 4.774 -7.140 -9.917 1.00 92.75 110 LEU A CA 1
ATOM 871 C C . LEU A 1 110 ? 6.032 -6.547 -9.273 1.00 92.75 110 LEU A C 1
ATOM 873 O O . LEU A 1 110 ? 7.066 -6.459 -9.930 1.00 92.75 110 LEU A O 1
ATOM 877 N N . ALA A 1 111 ? 5.985 -6.223 -7.977 1.00 92.94 111 ALA A N 1
ATOM 878 C CA . ALA A 1 111 ? 7.153 -5.742 -7.245 1.00 92.94 111 ALA A CA 1
ATOM 879 C C . ALA A 1 111 ? 8.285 -6.781 -7.224 1.00 92.94 111 ALA A C 1
ATOM 881 O O . ALA A 1 111 ? 9.436 -6.436 -7.485 1.00 92.94 111 ALA A O 1
ATOM 882 N N . TYR A 1 112 ? 7.966 -8.056 -6.977 1.00 92.50 112 TYR A N 1
ATOM 883 C CA . TYR A 1 112 ? 8.945 -9.142 -7.030 1.00 92.50 112 TYR A CA 1
ATOM 884 C C . TYR A 1 112 ? 9.576 -9.269 -8.423 1.00 92.50 112 TYR A C 1
ATOM 886 O O . TYR A 1 112 ? 10.801 -9.277 -8.542 1.00 92.50 112 TYR A O 1
ATOM 894 N N . LYS A 1 113 ? 8.761 -9.309 -9.487 1.00 90.94 113 LYS A N 1
ATOM 895 C CA . LYS A 1 113 ? 9.260 -9.361 -10.869 1.00 90.94 113 LYS A CA 1
ATOM 896 C C . LYS A 1 113 ? 10.177 -8.177 -11.184 1.00 90.94 113 LYS A C 1
ATOM 898 O O . LYS A 1 113 ? 11.265 -8.378 -11.719 1.00 90.94 113 LYS A O 1
ATOM 903 N N . HIS A 1 114 ? 9.774 -6.967 -10.807 1.00 90.19 114 HIS A N 1
ATOM 904 C CA . HIS A 1 114 ? 10.536 -5.746 -11.065 1.00 90.19 114 HIS A CA 1
ATOM 905 C C . HIS A 1 114 ? 11.921 -5.765 -10.403 1.00 90.19 114 HIS A C 1
ATOM 907 O O . HIS A 1 114 ? 12.897 -5.374 -11.037 1.00 90.19 114 HIS A O 1
ATOM 913 N N . ILE A 1 115 ? 12.016 -6.257 -9.162 1.00 89.81 115 ILE A N 1
ATOM 914 C CA . ILE A 1 115 ? 13.285 -6.352 -8.418 1.00 89.81 115 ILE A CA 1
ATOM 915 C C . ILE A 1 115 ? 14.171 -7.482 -8.966 1.00 89.81 115 ILE A C 1
ATOM 917 O O . ILE A 1 115 ? 15.362 -7.289 -9.188 1.00 89.81 115 ILE A O 1
ATOM 921 N N . PHE A 1 116 ? 13.612 -8.678 -9.172 1.00 87.56 116 PHE A N 1
ATOM 922 C CA . PHE A 1 116 ? 14.418 -9.890 -9.370 1.00 87.56 116 PHE A CA 1
ATOM 923 C C . PHE A 1 116 ? 14.543 -10.353 -10.823 1.00 87.56 116 PHE A C 1
ATOM 925 O O . PHE A 1 116 ? 15.427 -11.151 -11.125 1.00 87.56 116 PHE A O 1
ATOM 932 N N . THR A 1 117 ? 13.678 -9.886 -11.727 1.00 81.81 117 THR A N 1
ATOM 933 C CA . THR A 1 117 ? 13.604 -10.402 -13.108 1.00 81.81 117 THR A CA 1
ATOM 934 C C . THR A 1 117 ? 13.818 -9.345 -14.191 1.00 81.81 117 THR A C 1
ATOM 936 O O . THR A 1 117 ? 13.750 -9.700 -15.363 1.00 81.81 117 THR A O 1
ATOM 939 N N . SER A 1 118 ? 14.140 -8.097 -13.818 1.00 67.06 118 SER A N 1
ATOM 940 C CA . SER A 1 118 ? 14.240 -6.876 -14.650 1.00 67.06 118 SER A CA 1
ATOM 941 C C . SER A 1 118 ? 12.971 -6.000 -14.630 1.00 67.06 118 SER A C 1
ATOM 943 O O . SER A 1 118 ? 11.868 -6.534 -14.750 1.00 67.06 118 SER A O 1
ATOM 945 N N . PRO A 1 119 ? 13.104 -4.653 -14.592 1.00 60.41 119 PRO A N 1
ATOM 946 C CA . PRO A 1 119 ? 11.992 -3.698 -14.717 1.00 60.41 119 PRO A CA 1
ATOM 947 C C . PRO A 1 119 ? 11.114 -3.859 -15.968 1.00 60.41 119 PRO A C 1
ATOM 949 O O . PRO A 1 119 ? 9.995 -3.358 -16.006 1.00 60.41 119 PRO A O 1
ATOM 952 N N . SER A 1 120 ? 11.626 -4.516 -17.011 1.00 60.34 120 SER A N 1
ATOM 953 C CA . SER A 1 120 ? 10.925 -4.750 -18.280 1.00 60.34 120 SER A CA 1
ATOM 954 C C . SER A 1 120 ? 10.142 -6.069 -18.335 1.00 60.34 120 SER A C 1
ATOM 956 O O . SER A 1 120 ? 9.500 -6.348 -19.345 1.00 60.34 120 SER A O 1
ATOM 958 N N . SER A 1 121 ? 10.214 -6.897 -17.293 1.00 53.78 121 SER A N 1
ATOM 959 C CA . SER A 1 121 ? 9.553 -8.204 -17.249 1.00 53.78 121 SER A CA 1
ATOM 960 C C . SER A 1 121 ? 8.090 -8.050 -16.823 1.00 53.78 121 SER A C 1
ATOM 962 O O . SER A 1 121 ? 7.777 -8.018 -15.633 1.00 53.78 121 SER A O 1
ATOM 964 N N . VAL A 1 122 ? 7.200 -7.925 -17.813 1.00 51.41 122 VAL A N 1
ATOM 965 C CA . VAL A 1 122 ? 5.731 -7.924 -17.652 1.00 51.41 122 VAL A CA 1
ATOM 966 C C . VAL A 1 122 ? 5.182 -9.315 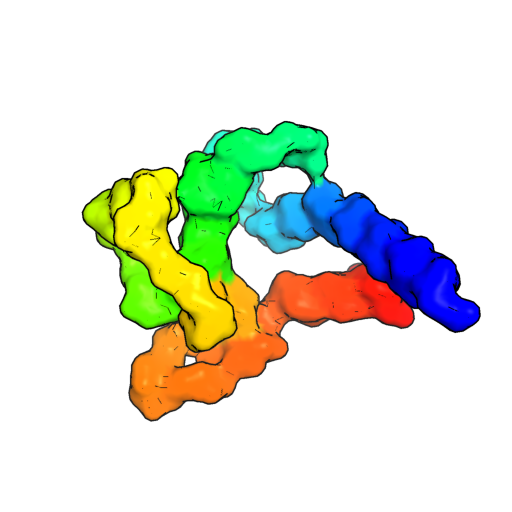-17.321 1.00 51.41 122 VAL A C 1
ATOM 968 O O . VAL A 1 122 ? 5.680 -10.326 -17.857 1.00 51.41 122 VAL A O 1
#

Secondary structure (DSSP, 8-state):
-HHHHHHHHHHHHHHHHHHHHHHHS-TTSPPPSSPPPSS--TTSGGGSHHHHHHHSBTTS-TT-HHHHHHHHHT-S---TTS-BGGGBGGG---TT-TTTTBT--HHHHHHHHHHHS-TT--

pLDDT: mean 89.89, std 8.9, range [51.41, 97.5]

InterPro domains:
  IPR046521 Protein of unknown function DUF6698 [PF20414] (3-120)

Radius of gyration: 15.73 Å; chains: 1; bounding box: 46×32×34 Å

Foldseek 3Di:
DVVVVVVLVVVLCLLCLQVLQVVLAPPPHDHFVVHDDSPDCPCAALNGLSNVLQQPFQPDDSVPPVSSVCVVVVVDDDDPPGDGQQQADVSHADPVCRPHRGNVHPSNVLSCCCSPVHVPDD